Protein AF-A0A9D2DSF9-F1 (afdb_monomer_lite)

pLDDT: mean 95.06, std 6.7, range [58.34, 98.62]

Foldseek 3Di:
DLVVVLVVLVVVLVVLVVLLVVLVVLLVVLVVCVVVDDPVSVVSNVVSVVSSVVSVVSSVVSVVVNVVSVVD

Secondary structure (DSSP, 8-state):
-HHHHHHHHHHHHHHHHHHHHHHHHHHHHHHTTGGG--HHHHHHHHHHHHHHHHHHHHHHHHHHHHHHTT--

Sequence (72 aa):
MMEDLKKKIEELIRGYERQQRRAAAKEADYQSREEQLSSHGHWSLGYHGARADLYADVIDDLRQCLEEAEEK

Organism: NCBI:txid2838488

Radius of gyration: 16.27 Å; chains: 1; bounding box: 39×15×47 Å

Structure (mmCIF, N/CA/C/O backbone):
data_AF-A0A9D2DSF9-F1
#
_entry.id   AF-A0A9D2DSF9-F1
#
loop_
_atom_site.group_PDB
_atom_site.id
_atom_site.type_symbol
_atom_site.label_atom_id
_atom_site.label_alt_id
_atom_site.label_comp_id
_atom_site.label_asym_id
_atom_site.label_entity_id
_atom_site.label_seq_id
_atom_site.pdbx_PDB_ins_code
_atom_site.Cartn_x
_atom_site.Cartn_y
_atom_site.Cartn_z
_atom_site.occupancy
_atom_site.B_iso_or_equiv
_atom_site.auth_seq_id
_atom_site.auth_comp_id
_atom_site.auth_asym_id
_atom_site.auth_atom_id
_atom_site.pdbx_PDB_model_num
ATOM 1 N N . MET A 1 1 ? -10.487 1.177 25.998 1.00 69.19 1 MET A N 1
ATOM 2 C CA . MET A 1 1 ? -10.520 -0.082 25.216 1.00 69.19 1 MET A CA 1
ATOM 3 C C . MET A 1 1 ? -10.915 0.153 23.761 1.00 69.19 1 MET A C 1
ATOM 5 O O . MET A 1 1 ? -10.073 -0.091 22.913 1.00 69.19 1 MET A O 1
ATOM 9 N N . MET A 1 2 ? -12.129 0.642 23.458 1.00 80.69 2 MET A N 1
ATOM 10 C CA . MET A 1 2 ? -12.514 1.036 22.083 1.00 80.69 2 MET A CA 1
ATOM 11 C C . MET A 1 2 ? -11.631 2.172 21.548 1.00 80.69 2 MET A C 1
ATOM 13 O O . MET A 1 2 ? -11.056 2.042 20.476 1.00 80.69 2 MET A O 1
ATOM 17 N N . GLU A 1 3 ? -11.421 3.221 22.347 1.00 84.31 3 GLU A N 1
ATOM 18 C CA . GLU A 1 3 ? -10.541 4.346 21.988 1.00 84.31 3 GLU A CA 1
ATOM 19 C C . GLU A 1 3 ? -9.092 3.906 21.704 1.00 84.31 3 GLU A C 1
ATOM 21 O O . GLU A 1 3 ? -8.472 4.315 20.725 1.00 84.31 3 GLU A O 1
ATOM 26 N N . ASP A 1 4 ? -8.563 2.989 22.521 1.00 91.69 4 ASP A N 1
ATOM 27 C CA . ASP A 1 4 ? -7.212 2.444 22.341 1.00 91.69 4 ASP A CA 1
ATOM 28 C C . ASP A 1 4 ? -7.096 1.592 21.069 1.00 91.69 4 ASP A C 1
ATOM 30 O O . ASP A 1 4 ? -6.031 1.536 20.455 1.00 91.69 4 ASP A O 1
ATOM 34 N N . LEU A 1 5 ? -8.177 0.906 20.680 1.00 91.88 5 LEU A N 1
ATOM 35 C CA . LEU A 1 5 ? -8.232 0.120 19.452 1.00 91.88 5 LEU A CA 1
ATOM 36 C C . LEU A 1 5 ? -8.308 1.026 18.220 1.00 91.88 5 LEU A C 1
ATOM 38 O O . LEU A 1 5 ? -7.537 0.813 17.287 1.00 91.88 5 LEU A O 1
ATOM 42 N N . LYS A 1 6 ? -9.154 2.065 18.247 1.00 94.00 6 LYS A N 1
ATOM 43 C CA . LYS A 1 6 ? -9.230 3.072 17.178 1.00 94.00 6 LYS A CA 1
ATOM 44 C C . LYS A 1 6 ? -7.866 3.694 16.911 1.00 94.00 6 LYS A C 1
ATOM 46 O O . LYS A 1 6 ? -7.372 3.649 15.788 1.00 94.00 6 LYS A O 1
ATOM 51 N N . LYS A 1 7 ? -7.186 4.140 17.970 1.00 95.19 7 LYS A N 1
ATOM 52 C CA . LYS A 1 7 ? -5.835 4.703 17.869 1.00 95.19 7 LYS A CA 1
ATOM 53 C C . LYS A 1 7 ? -4.827 3.729 17.245 1.00 95.19 7 LYS A C 1
ATOM 55 O O . LYS A 1 7 ? -4.011 4.133 16.420 1.00 95.19 7 LYS A O 1
ATOM 60 N N . LYS A 1 8 ? -4.881 2.440 17.599 1.00 96.50 8 LYS A N 1
ATOM 61 C CA . LYS A 1 8 ? -4.018 1.415 16.983 1.00 96.50 8 LYS A CA 1
ATOM 62 C C . LYS A 1 8 ? -4.313 1.228 15.495 1.00 96.50 8 LYS A C 1
ATOM 64 O O . LYS A 1 8 ? -3.376 1.073 14.717 1.00 96.50 8 LYS A O 1
ATOM 69 N N . ILE A 1 9 ? -5.584 1.245 15.096 1.00 96.56 9 ILE A N 1
ATOM 70 C CA . ILE A 1 9 ? -5.977 1.146 13.685 1.00 96.56 9 ILE A CA 1
ATOM 71 C C . ILE A 1 9 ? -5.485 2.375 12.909 1.00 96.56 9 ILE A C 1
ATOM 73 O O . ILE A 1 9 ? -4.876 2.218 11.855 1.00 96.56 9 ILE A O 1
ATOM 77 N N . GLU A 1 10 ? -5.624 3.583 13.457 1.00 97.25 10 GLU A N 1
ATOM 78 C CA . GLU A 1 10 ? -5.068 4.797 12.845 1.00 97.25 10 GLU A CA 1
ATOM 79 C C . GLU A 1 10 ? -3.540 4.732 12.682 1.00 97.25 10 GLU A C 1
ATOM 81 O O . GLU A 1 10 ? -2.988 5.144 11.657 1.00 97.25 10 GLU A O 1
ATOM 86 N N . GLU A 1 11 ? -2.825 4.201 13.677 1.00 98.00 11 GLU A N 1
ATOM 87 C CA . GLU A 1 11 ? -1.377 3.991 13.594 1.00 98.00 11 GLU A CA 1
ATOM 88 C C . GLU A 1 11 ? -1.003 2.980 12.497 1.00 98.00 11 GLU A C 1
ATOM 90 O O . GLU A 1 11 ? -0.021 3.200 11.774 1.00 98.00 11 GLU A O 1
ATOM 95 N N . LEU A 1 12 ? -1.799 1.916 12.327 1.00 98.12 12 LEU A N 1
ATOM 96 C CA . LEU A 1 12 ? -1.646 0.941 11.243 1.00 98.12 12 LEU A CA 1
ATOM 97 C C . LEU A 1 12 ? -1.906 1.571 9.874 1.00 98.12 12 LEU A C 1
ATOM 99 O O . LEU A 1 12 ? -1.063 1.416 8.990 1.00 98.12 12 LEU A O 1
ATOM 103 N N . ILE A 1 13 ? -2.989 2.339 9.718 1.00 98.56 13 ILE A N 1
ATOM 104 C CA . ILE A 1 13 ? -3.303 3.082 8.487 1.00 98.56 13 ILE A CA 1
ATOM 105 C C . ILE A 1 13 ? -2.115 3.964 8.100 1.00 98.56 13 ILE A C 1
ATOM 107 O O . ILE A 1 13 ? -1.573 3.830 7.005 1.00 98.56 13 ILE A O 1
ATOM 111 N N . ARG A 1 14 ? -1.603 4.786 9.027 1.00 98.50 14 ARG A N 1
ATOM 112 C CA . ARG A 1 14 ? -0.416 5.627 8.772 1.00 98.50 14 ARG A CA 1
ATOM 113 C C . ARG A 1 14 ? 0.815 4.796 8.405 1.00 98.50 14 ARG A C 1
ATOM 115 O O . ARG A 1 14 ? 1.686 5.255 7.662 1.00 98.50 14 ARG A O 1
ATOM 122 N N . GLY A 1 15 ? 0.945 3.600 8.977 1.00 98.56 15 GLY A N 1
ATOM 123 C CA . GLY A 1 15 ? 1.984 2.632 8.640 1.00 98.56 15 GLY A CA 1
ATOM 124 C C . GLY A 1 15 ? 1.898 2.179 7.187 1.00 98.56 15 GLY A C 1
ATOM 125 O O . GLY A 1 15 ? 2.902 2.251 6.473 1.00 98.56 15 GLY A O 1
ATOM 126 N N . TYR A 1 16 ? 0.711 1.772 6.749 1.00 98.56 16 TYR A N 1
ATOM 127 C CA . TYR A 1 16 ? 0.455 1.338 5.382 1.00 98.56 16 TYR A CA 1
ATOM 128 C C . TYR A 1 16 ? 0.541 2.484 4.377 1.00 98.56 16 TYR A C 1
ATOM 130 O O . TYR A 1 16 ? 1.192 2.308 3.355 1.00 98.56 16 TYR A O 1
ATOM 138 N N . GLU A 1 17 ? 0.065 3.689 4.695 1.00 98.56 17 GLU A N 1
ATOM 139 C CA . GLU A 1 17 ? 0.222 4.872 3.832 1.00 98.56 17 GLU A CA 1
ATOM 140 C C . GLU A 1 17 ? 1.702 5.163 3.537 1.00 98.56 17 GLU A C 1
ATOM 142 O O . GLU A 1 17 ? 2.090 5.474 2.408 1.00 98.56 17 GLU A O 1
ATOM 147 N N . ARG A 1 18 ? 2.579 5.024 4.543 1.00 98.50 18 ARG A N 1
ATOM 148 C CA . ARG A 1 18 ? 4.029 5.156 4.331 1.00 98.50 18 ARG A CA 1
ATOM 149 C C . ARG A 1 18 ? 4.580 4.055 3.426 1.00 98.50 18 ARG A C 1
ATOM 151 O O . ARG A 1 18 ? 5.502 4.323 2.656 1.00 98.50 18 ARG A O 1
ATOM 158 N N . GLN A 1 19 ? 4.077 2.826 3.537 1.00 98.31 19 GLN A N 1
ATOM 159 C CA . GLN A 1 19 ? 4.519 1.707 2.700 1.00 98.31 19 GLN A CA 1
ATOM 160 C C . GLN A 1 19 ? 4.015 1.847 1.259 1.00 98.31 19 GLN A C 1
ATOM 162 O O . GLN A 1 19 ? 4.815 1.678 0.340 1.00 98.31 19 GLN A O 1
ATOM 167 N N . GLN A 1 20 ? 2.761 2.260 1.071 1.00 98.62 20 GLN A N 1
ATOM 168 C CA . GLN A 1 20 ? 2.153 2.586 -0.217 1.00 98.62 20 GLN A CA 1
ATOM 169 C C . GLN A 1 20 ? 2.968 3.648 -0.954 1.00 98.62 20 GLN A C 1
ATOM 171 O O . GLN A 1 20 ? 3.432 3.403 -2.063 1.00 98.62 20 GLN A O 1
ATOM 176 N N . ARG A 1 21 ? 3.263 4.786 -0.306 1.00 98.25 21 ARG A N 1
ATOM 177 C CA . ARG A 1 21 ? 4.087 5.850 -0.912 1.00 98.25 21 ARG A CA 1
ATOM 178 C C . ARG A 1 21 ? 5.474 5.359 -1.317 1.00 98.25 21 ARG A C 1
ATOM 180 O O . ARG A 1 21 ? 5.989 5.762 -2.352 1.00 98.25 21 ARG A O 1
ATOM 187 N N . ARG A 1 22 ? 6.099 4.495 -0.510 1.00 98.31 22 ARG A N 1
ATOM 188 C CA . ARG A 1 22 ? 7.409 3.908 -0.840 1.00 98.31 22 ARG A C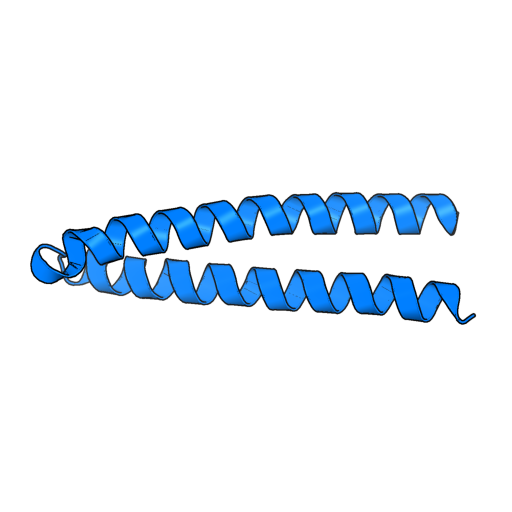A 1
ATOM 189 C C . ARG A 1 22 ? 7.327 2.944 -2.020 1.00 98.31 22 ARG A C 1
ATOM 191 O O . ARG A 1 22 ? 8.263 2.911 -2.809 1.00 98.31 22 ARG A O 1
ATOM 198 N N . ALA A 1 23 ? 6.265 2.148 -2.110 1.00 98.12 23 ALA A N 1
ATOM 199 C CA . ALA A 1 23 ? 6.042 1.234 -3.224 1.00 98.12 23 ALA A CA 1
ATOM 200 C C . ALA A 1 23 ? 5.799 2.016 -4.523 1.00 98.12 23 ALA A C 1
ATOM 202 O O . ALA A 1 23 ? 6.543 1.811 -5.475 1.00 98.12 23 ALA A O 1
ATOM 203 N N . ALA A 1 24 ? 4.904 3.007 -4.500 1.00 97.69 24 ALA A N 1
ATOM 204 C CA . ALA A 1 24 ? 4.634 3.895 -5.631 1.00 97.69 24 ALA A CA 1
ATOM 205 C C . ALA A 1 24 ? 5.878 4.688 -6.0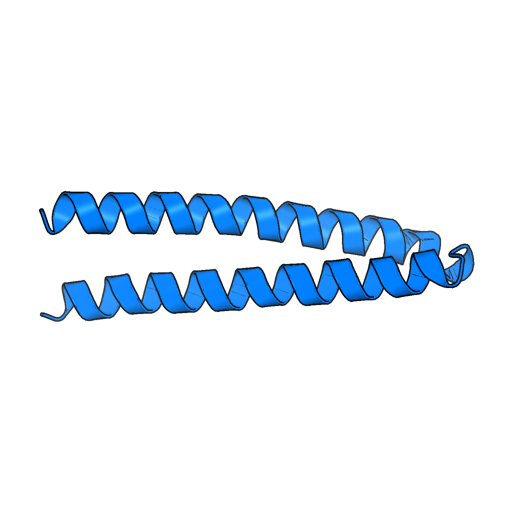73 1.00 97.69 24 ALA A C 1
ATOM 207 O O . ALA A 1 24 ? 6.154 4.819 -7.259 1.00 97.69 24 ALA A O 1
ATOM 208 N N . ALA A 1 25 ? 6.691 5.180 -5.130 1.00 98.12 25 ALA A N 1
ATOM 209 C CA . ALA A 1 25 ? 7.938 5.870 -5.468 1.00 98.12 25 ALA A CA 1
ATOM 210 C C . ALA A 1 25 ? 8.952 4.944 -6.159 1.00 98.12 25 ALA A C 1
ATOM 212 O O . ALA A 1 25 ? 9.669 5.381 -7.055 1.00 98.12 25 ALA A O 1
ATOM 213 N N . LYS A 1 26 ? 9.017 3.670 -5.751 1.00 97.56 26 LYS A N 1
ATOM 214 C CA . LYS A 1 26 ? 9.849 2.679 -6.439 1.00 97.56 26 LYS A CA 1
ATOM 215 C C . LYS A 1 26 ? 9.287 2.364 -7.814 1.00 97.56 26 LYS A C 1
ATOM 217 O O . LYS A 1 26 ? 10.042 2.396 -8.768 1.00 97.56 26 LYS A O 1
ATOM 222 N N . GLU A 1 27 ? 7.993 2.098 -7.928 1.00 97.94 27 GLU A N 1
ATOM 223 C CA . GLU A 1 27 ? 7.345 1.885 -9.223 1.00 97.94 27 GLU A CA 1
ATOM 224 C C . GLU A 1 27 ? 7.659 3.029 -10.196 1.00 97.94 27 GLU A C 1
ATOM 226 O O . GLU A 1 27 ? 8.167 2.771 -11.281 1.00 97.94 27 GLU A O 1
ATOM 231 N N . ALA A 1 28 ? 7.497 4.284 -9.766 1.00 97.62 28 ALA A N 1
ATOM 232 C CA . ALA A 1 28 ? 7.827 5.460 -10.567 1.00 97.62 28 ALA A CA 1
ATOM 233 C C . ALA A 1 28 ? 9.315 5.527 -10.966 1.00 97.62 28 ALA A C 1
ATOM 235 O O . ALA A 1 28 ? 9.629 5.878 -12.103 1.00 97.62 28 ALA A O 1
ATOM 236 N N . ASP A 1 29 ? 10.239 5.171 -10.064 1.00 97.12 29 ASP A N 1
ATOM 237 C CA . ASP A 1 29 ? 11.674 5.092 -10.377 1.00 97.12 29 ASP A CA 1
ATOM 238 C C . ASP A 1 29 ? 11.952 4.047 -11.468 1.00 97.12 29 ASP A C 1
ATOM 240 O O . ASP A 1 29 ? 12.596 4.361 -12.470 1.00 97.12 29 ASP A O 1
ATOM 244 N N . TYR A 1 30 ? 11.398 2.838 -11.337 1.00 96.81 30 TYR A N 1
ATOM 245 C CA . TYR A 1 30 ? 11.528 1.796 -12.358 1.00 96.81 30 TYR A CA 1
ATOM 246 C C . TYR A 1 30 ? 10.878 2.216 -13.681 1.00 96.81 30 TYR A C 1
ATOM 248 O O . TYR A 1 30 ? 11.486 2.047 -14.736 1.00 96.81 30 TYR A O 1
ATOM 256 N N . GLN A 1 31 ? 9.687 2.813 -13.636 1.00 96.69 31 GLN A N 1
ATOM 257 C CA . GLN A 1 31 ? 8.954 3.261 -14.817 1.00 96.69 31 GLN A CA 1
ATOM 258 C C . GLN A 1 31 ? 9.712 4.367 -15.562 1.00 96.69 31 GLN A C 1
ATOM 260 O O . GLN A 1 31 ? 9.784 4.355 -16.787 1.00 96.69 31 GLN A O 1
ATOM 265 N N . SER A 1 32 ? 10.382 5.275 -14.843 1.00 97.12 32 SER A N 1
ATOM 266 C CA . SER A 1 32 ? 11.214 6.322 -15.459 1.00 97.12 32 SER A CA 1
ATOM 267 C C . SER A 1 32 ? 12.404 5.775 -16.260 1.00 97.12 32 SER A C 1
ATOM 269 O O . SER A 1 32 ? 12.998 6.491 -17.067 1.00 97.12 32 SER A O 1
ATOM 271 N N . ARG A 1 33 ? 12.758 4.503 -16.046 1.00 96.25 33 ARG A N 1
ATOM 272 C CA . ARG A 1 33 ? 13.890 3.811 -16.672 1.00 96.25 33 ARG A CA 1
ATOM 273 C C . ARG A 1 33 ? 13.439 2.555 -17.414 1.00 96.25 33 ARG A C 1
ATOM 275 O O . ARG A 1 33 ? 14.277 1.695 -17.677 1.00 96.25 33 ARG A O 1
ATOM 282 N N . GL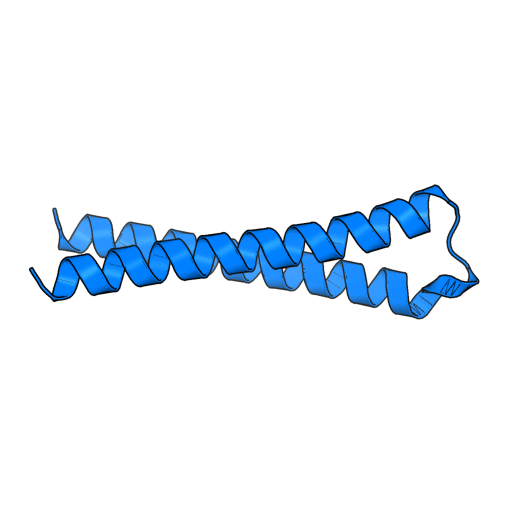U A 1 34 ? 12.147 2.451 -17.737 1.00 93.75 34 GLU A N 1
ATOM 283 C CA . GLU A 1 34 ? 11.498 1.232 -18.234 1.00 93.75 34 GLU A CA 1
ATOM 284 C C . GLU A 1 34 ? 12.221 0.623 -19.442 1.00 93.75 34 GLU A C 1
ATOM 286 O O . GLU A 1 34 ? 12.508 -0.571 -19.447 1.00 93.75 34 GLU A O 1
ATOM 291 N N . GLU A 1 35 ? 12.619 1.450 -20.412 1.00 95.25 35 GLU A N 1
ATOM 292 C CA . GLU A 1 35 ? 13.330 1.022 -21.629 1.00 95.25 35 GLU A CA 1
ATOM 293 C C . GLU A 1 35 ? 14.714 0.399 -21.360 1.00 95.25 35 GLU A C 1
ATOM 295 O O . GLU A 1 35 ? 15.282 -0.267 -22.225 1.00 95.25 35 GLU A O 1
ATOM 300 N N . GLN A 1 36 ? 15.278 0.624 -20.171 1.00 95.94 36 GLN A N 1
ATOM 301 C CA . GLN A 1 36 ? 16.608 0.162 -19.760 1.00 95.94 36 GLN A CA 1
ATOM 302 C C . GLN A 1 36 ? 16.539 -0.983 -18.740 1.00 95.94 36 GLN A C 1
ATOM 304 O O . GLN A 1 36 ? 17.577 -1.434 -18.243 1.00 95.94 36 GLN A O 1
ATOM 309 N N . LEU A 1 37 ? 15.336 -1.440 -18.380 1.00 95.56 37 LEU A N 1
ATOM 310 C CA . LEU A 1 37 ? 15.165 -2.489 -17.387 1.00 95.56 37 LEU A CA 1
ATOM 311 C C . LEU A 1 37 ? 15.559 -3.857 -17.950 1.00 95.56 37 LEU A C 1
ATOM 313 O O . LEU A 1 37 ? 15.281 -4.222 -19.088 1.00 95.56 37 LEU A O 1
ATOM 317 N N . SER A 1 38 ? 16.181 -4.668 -17.097 1.00 97.12 38 SER A N 1
ATOM 318 C CA . SER A 1 38 ? 16.288 -6.105 -17.347 1.00 97.12 38 SER A CA 1
ATOM 319 C C . SER A 1 38 ? 14.928 -6.781 -17.139 1.00 97.12 38 SER A C 1
ATOM 321 O O . SER A 1 38 ? 14.010 -6.199 -16.560 1.00 97.12 38 SER A O 1
ATOM 323 N N . SER A 1 39 ? 14.801 -8.059 -17.502 1.00 96.38 39 SER A N 1
ATOM 324 C CA . SER A 1 39 ? 13.593 -8.845 -17.202 1.00 96.38 39 SER A CA 1
ATOM 325 C C . SER A 1 39 ? 13.239 -8.840 -15.705 1.00 96.38 39 SER A C 1
ATOM 327 O O . SER A 1 39 ? 12.068 -8.752 -15.345 1.00 96.38 39 SER A O 1
ATOM 329 N N . HIS A 1 40 ? 14.244 -8.870 -14.819 1.00 95.94 40 HIS A N 1
ATOM 330 C CA . HIS A 1 40 ? 14.021 -8.734 -13.376 1.00 95.94 40 HIS A CA 1
ATOM 331 C C . HIS A 1 40 ? 13.584 -7.315 -12.982 1.00 95.94 40 HIS A C 1
ATOM 333 O O . HIS A 1 40 ? 12.789 -7.149 -12.058 1.00 95.94 40 HIS A O 1
ATOM 339 N N . GLY A 1 41 ? 14.066 -6.296 -13.697 1.00 96.94 41 GLY A N 1
ATOM 340 C CA . GLY A 1 41 ? 13.618 -4.917 -13.538 1.00 96.94 41 GLY A CA 1
ATOM 341 C C . GLY A 1 41 ? 12.137 -4.749 -13.878 1.00 96.94 41 GLY A C 1
ATOM 342 O O . GLY A 1 41 ? 11.399 -4.211 -13.061 1.00 96.94 41 GLY A O 1
ATOM 343 N N . HIS A 1 42 ? 11.675 -5.287 -15.011 1.00 96.81 42 HIS A N 1
ATOM 344 C CA . HIS A 1 42 ? 10.250 -5.267 -15.373 1.00 96.81 42 HIS A CA 1
ATOM 345 C C . HIS A 1 42 ? 9.381 -6.042 -14.379 1.00 96.81 42 HIS A C 1
ATOM 347 O O . HIS A 1 42 ? 8.301 -5.588 -14.009 1.00 96.81 42 HIS A O 1
ATOM 353 N N . TRP A 1 43 ? 9.863 -7.189 -13.890 1.00 97.50 43 TRP A N 1
ATOM 354 C CA . TRP A 1 43 ? 9.172 -7.904 -12.818 1.00 97.50 43 TRP A CA 1
ATOM 355 C C . TRP A 1 43 ? 9.072 -7.053 -11.542 1.00 97.50 43 TRP A C 1
ATOM 357 O O . TRP A 1 43 ? 8.014 -6.991 -10.919 1.00 97.50 43 TRP A O 1
ATOM 367 N N . SER A 1 44 ? 10.151 -6.355 -11.177 1.00 96.56 44 SER A N 1
ATOM 368 C CA . SER A 1 44 ? 10.192 -5.482 -9.996 1.00 96.56 44 SER A CA 1
ATOM 369 C C . SER A 1 44 ? 9.282 -4.261 -10.137 1.00 96.56 44 SER A C 1
ATOM 371 O O . SER A 1 44 ? 8.669 -3.859 -9.150 1.00 96.56 44 SER A O 1
ATOM 373 N N . LEU A 1 45 ? 9.154 -3.705 -11.347 1.00 96.88 45 LEU A N 1
ATOM 374 C CA . LEU A 1 45 ? 8.203 -2.638 -11.665 1.00 96.88 45 LEU A CA 1
ATOM 375 C C . LEU A 1 45 ? 6.773 -3.077 -11.326 1.00 96.88 45 LEU A C 1
ATOM 377 O O . LEU A 1 45 ? 6.137 -2.476 -10.463 1.00 96.88 45 LEU A O 1
ATOM 381 N N . GLY A 1 46 ? 6.315 -4.188 -11.915 1.00 96.19 46 GLY A N 1
ATOM 382 C CA . GLY A 1 46 ? 4.977 -4.723 -11.647 1.00 96.19 46 GLY A CA 1
ATOM 383 C C . GLY A 1 46 ? 4.777 -5.140 -10.186 1.00 96.19 46 GLY A C 1
ATOM 384 O O . GLY A 1 46 ? 3.716 -4.910 -9.613 1.00 96.19 46 GLY A O 1
ATOM 385 N N . TYR A 1 47 ? 5.812 -5.694 -9.547 1.00 97.88 47 TYR A N 1
ATOM 386 C CA . TYR A 1 47 ? 5.786 -6.014 -8.120 1.00 97.88 47 TYR A CA 1
ATOM 387 C C . TYR A 1 47 ? 5.546 -4.776 -7.249 1.00 97.88 47 TYR A C 1
ATOM 389 O O . TYR A 1 47 ? 4.791 -4.842 -6.279 1.00 97.88 47 TYR A O 1
ATOM 397 N N . HIS A 1 48 ? 6.204 -3.657 -7.556 1.00 97.44 48 HIS A N 1
ATOM 398 C CA . HIS A 1 48 ? 6.052 -2.430 -6.784 1.00 97.44 48 HIS A CA 1
ATOM 399 C C . HIS A 1 48 ? 4.682 -1.779 -6.982 1.00 97.44 48 HIS A C 1
ATOM 401 O O . HIS A 1 48 ? 4.118 -1.351 -5.974 1.00 97.44 48 HIS A O 1
ATOM 407 N N . GLY A 1 49 ? 4.125 -1.808 -8.197 1.00 96.56 49 GLY A N 1
ATOM 408 C CA . GLY A 1 49 ? 2.749 -1.370 -8.461 1.00 96.56 49 GLY A CA 1
ATOM 409 C C . GLY A 1 49 ? 1.717 -2.207 -7.709 1.00 96.56 49 GLY A C 1
ATOM 410 O O . GLY A 1 49 ? 1.032 -1.701 -6.824 1.00 96.56 49 GLY A O 1
ATOM 411 N N . ALA A 1 50 ? 1.719 -3.529 -7.913 1.00 97.75 50 ALA A N 1
ATOM 412 C CA . ALA A 1 50 ? 0.787 -4.433 -7.227 1.00 97.75 50 ALA A CA 1
ATOM 413 C C . ALA A 1 50 ? 0.885 -4.345 -5.693 1.00 97.75 50 ALA A C 1
ATOM 415 O O . ALA A 1 50 ? -0.096 -4.510 -4.970 1.00 97.75 50 ALA A O 1
ATOM 416 N N . ARG A 1 51 ? 2.086 -4.079 -5.167 1.00 97.50 51 ARG A N 1
ATOM 417 C CA . ARG A 1 51 ? 2.294 -3.885 -3.732 1.00 97.50 51 ARG A CA 1
ATOM 418 C C . ARG A 1 51 ? 1.740 -2.547 -3.235 1.00 97.50 51 ARG A C 1
ATOM 420 O O . ARG A 1 51 ? 1.305 -2.493 -2.089 1.00 97.50 51 ARG A O 1
ATOM 427 N N . ALA A 1 52 ? 1.785 -1.484 -4.037 1.00 97.50 52 ALA A N 1
ATOM 428 C CA . ALA A 1 52 ? 1.154 -0.212 -3.696 1.00 97.50 52 ALA A CA 1
ATOM 429 C C . ALA A 1 52 ? -0.375 -0.355 -3.650 1.00 97.50 52 ALA A C 1
ATOM 431 O O . ALA A 1 52 ? -0.978 0.091 -2.674 1.00 97.50 52 ALA A O 1
ATOM 432 N N . ASP A 1 53 ? -0.957 -1.047 -4.631 1.00 98.06 53 ASP A N 1
ATOM 433 C CA . ASP A 1 53 ? -2.397 -1.325 -4.698 1.00 98.06 53 ASP A CA 1
ATOM 434 C C . ASP A 1 53 ? -2.864 -2.147 -3.494 1.00 98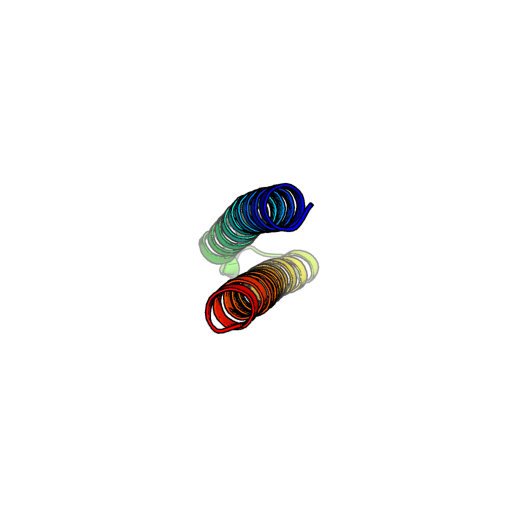.06 53 ASP A C 1
ATOM 436 O O . ASP A 1 53 ? -3.780 -1.741 -2.788 1.00 98.06 53 ASP A O 1
ATOM 440 N N . LEU A 1 54 ? -2.141 -3.217 -3.146 1.00 98.31 54 LEU A N 1
ATOM 441 C CA . LEU A 1 54 ? -2.452 -4.018 -1.957 1.00 98.31 54 LEU A CA 1
ATOM 442 C C . LEU A 1 54 ? -2.471 -3.181 -0.668 1.00 98.31 54 LEU A C 1
ATOM 444 O O . LEU A 1 54 ? -3.274 -3.423 0.229 1.00 98.31 54 LEU A O 1
ATOM 448 N N . TYR A 1 55 ? -1.560 -2.212 -0.532 1.00 98.44 55 TYR A N 1
ATOM 449 C CA . TYR A 1 55 ? -1.584 -1.323 0.627 1.00 98.44 55 TYR A CA 1
ATOM 450 C C . TYR A 1 55 ? -2.765 -0.357 0.601 1.00 98.44 55 TYR A C 1
ATOM 452 O O . TYR A 1 55 ? -3.236 -0.004 1.678 1.00 98.44 55 TYR A O 1
ATOM 460 N N . ALA A 1 56 ? -3.224 0.062 -0.581 1.00 98.12 56 ALA A N 1
ATOM 461 C CA . ALA A 1 56 ? -4.431 0.867 -0.726 1.00 98.12 56 ALA A CA 1
ATOM 462 C C . ALA A 1 56 ? -5.653 0.093 -0.212 1.00 98.12 56 ALA A C 1
ATOM 464 O O . ALA A 1 56 ? -6.331 0.585 0.685 1.00 98.12 56 ALA A O 1
ATOM 465 N N . ASP A 1 57 ? -5.828 -1.148 -0.673 1.00 98.50 57 ASP A N 1
ATOM 466 C CA . ASP A 1 57 ? -6.939 -2.017 -0.266 1.00 98.50 57 ASP A CA 1
ATOM 467 C C . ASP A 1 57 ? -6.971 -2.208 1.258 1.00 98.50 57 ASP A C 1
ATOM 469 O O . ASP A 1 57 ? -7.992 -2.006 1.908 1.00 98.50 57 ASP A O 1
ATOM 473 N N . VAL A 1 58 ? -5.815 -2.502 1.868 1.00 98.38 58 VAL A N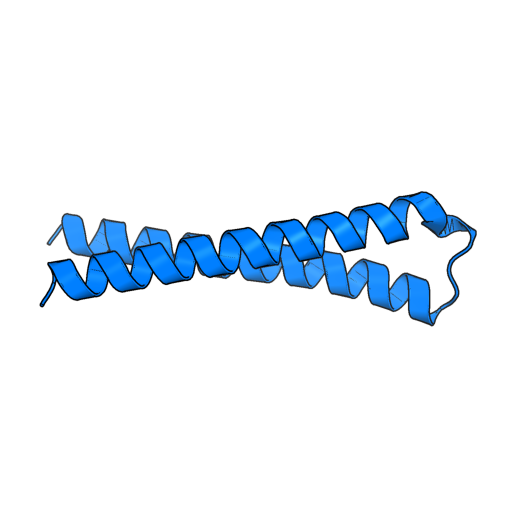 1
ATOM 474 C CA . VAL A 1 58 ? -5.716 -2.667 3.329 1.00 98.38 58 VAL A CA 1
ATOM 475 C C . VAL A 1 58 ? -6.035 -1.369 4.080 1.00 98.38 58 VAL A C 1
ATOM 477 O O . VAL A 1 58 ? -6.600 -1.414 5.172 1.00 98.38 58 VAL A O 1
ATOM 480 N N . ILE A 1 59 ? -5.646 -0.205 3.553 1.00 98.56 59 ILE A N 1
ATOM 481 C CA . ILE A 1 59 ? -5.985 1.084 4.174 1.00 98.56 59 ILE A CA 1
ATOM 482 C C . ILE A 1 59 ? -7.497 1.305 4.141 1.00 98.56 59 ILE A C 1
ATOM 484 O O . ILE A 1 59 ? -8.052 1.748 5.148 1.00 98.56 59 ILE A O 1
ATOM 488 N N . ASP A 1 60 ? -8.142 1.000 3.019 1.00 98.50 60 ASP A N 1
ATOM 489 C CA . ASP A 1 60 ? -9.581 1.183 2.846 1.00 98.50 60 ASP A CA 1
ATOM 490 C C . ASP A 1 60 ? -10.373 0.227 3.750 1.00 98.50 60 ASP A C 1
ATOM 492 O O . ASP A 1 60 ? -11.247 0.688 4.486 1.00 98.50 60 ASP A O 1
ATOM 496 N N . ASP A 1 61 ? -9.971 -1.045 3.845 1.00 98.44 61 ASP A N 1
ATOM 497 C CA . ASP A 1 61 ? -10.548 -2.011 4.793 1.00 98.44 61 ASP A CA 1
ATOM 498 C C . ASP A 1 61 ? -10.450 -1.515 6.249 1.00 98.44 61 ASP A C 1
ATOM 500 O O . ASP A 1 61 ? -11.395 -1.616 7.038 1.00 98.44 61 ASP A O 1
ATOM 504 N N . LEU A 1 62 ? -9.300 -0.949 6.635 1.00 97.81 62 LEU A N 1
ATOM 505 C CA . LEU A 1 62 ? -9.086 -0.430 7.989 1.00 97.81 62 LEU A CA 1
ATOM 506 C C . LEU A 1 62 ? -9.901 0.838 8.267 1.00 97.81 62 LEU 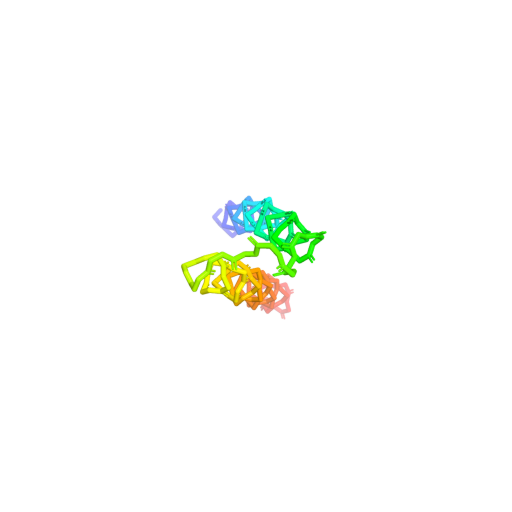A C 1
ATOM 508 O O . LEU A 1 62 ? -10.322 1.045 9.406 1.00 97.81 62 LEU A O 1
ATOM 512 N N . ARG A 1 63 ? -10.124 1.685 7.257 1.00 97.69 63 ARG A N 1
ATOM 513 C CA . ARG A 1 63 ? -11.003 2.858 7.373 1.00 97.69 63 ARG A CA 1
ATOM 514 C C . ARG A 1 63 ? -12.456 2.434 7.526 1.00 97.69 63 ARG A C 1
ATOM 516 O O . ARG A 1 63 ? -13.107 2.909 8.451 1.00 97.69 63 ARG A O 1
ATOM 523 N N . GLN A 1 64 ? -12.911 1.467 6.732 1.00 96.81 64 GLN A N 1
ATOM 524 C CA . GLN A 1 64 ? -14.247 0.894 6.878 1.00 96.81 64 GLN A CA 1
ATOM 525 C C . GLN A 1 64 ? -14.451 0.302 8.282 1.00 96.81 64 GLN A C 1
ATOM 527 O O . GLN A 1 64 ? -15.472 0.550 8.919 1.00 96.81 64 GLN A O 1
ATOM 532 N N . CYS A 1 65 ? -13.451 -0.404 8.825 1.00 94.31 65 CYS A N 1
ATOM 533 C CA . CYS A 1 65 ? -13.502 -0.907 10.203 1.00 94.31 65 CYS A CA 1
ATOM 534 C C . CYS A 1 65 ? -13.719 0.203 11.249 1.00 94.31 65 CYS A C 1
ATOM 536 O O . CYS A 1 65 ? -14.362 -0.040 12.271 1.00 94.31 65 CYS A O 1
ATOM 538 N N . LEU A 1 66 ? -13.151 1.396 11.039 1.00 94.94 66 LEU A N 1
ATOM 539 C CA . LEU A 1 66 ? -13.343 2.536 11.939 1.00 94.94 66 LEU A CA 1
ATOM 540 C C . LEU A 1 66 ? -14.746 3.132 11.801 1.00 94.94 66 LEU A C 1
ATOM 542 O O . LEU A 1 66 ? -15.374 3.401 12.823 1.00 94.94 66 LEU A O 1
ATOM 546 N N . GLU A 1 67 ? -15.235 3.289 10.571 1.00 93.81 67 GLU A N 1
ATOM 547 C CA . GLU A 1 67 ? -16.576 3.810 10.277 1.00 93.81 67 GLU A CA 1
ATOM 548 C C . GLU A 1 67 ? -17.665 2.914 10.889 1.00 93.81 67 GLU A C 1
ATOM 550 O O . GLU A 1 67 ? -18.505 3.379 11.660 1.00 93.81 67 GLU A O 1
ATOM 555 N N . GLU A 1 68 ? -17.585 1.597 10.677 1.00 91.31 68 GLU A N 1
ATOM 556 C CA . GLU A 1 68 ? -18.528 0.628 11.257 1.00 91.31 68 GLU A CA 1
ATOM 557 C C . GLU A 1 68 ? -18.497 0.590 12.796 1.00 91.31 68 GLU A C 1
ATOM 559 O O . GLU A 1 68 ? -19.469 0.179 13.438 1.00 91.31 68 GLU A O 1
ATOM 564 N N . ALA A 1 69 ? -17.370 0.972 13.402 1.00 87.00 69 ALA A N 1
ATOM 565 C CA . ALA A 1 69 ? -17.219 1.076 14.850 1.00 87.00 69 ALA A CA 1
ATOM 566 C C . ALA A 1 69 ? -17.731 2.413 15.416 1.00 87.00 69 ALA A C 1
ATOM 568 O O . ALA A 1 69 ? -17.818 2.551 16.635 1.00 87.00 69 ALA A O 1
ATOM 569 N N . GLU A 1 70 ? -18.031 3.396 14.565 1.00 83.19 70 GLU A N 1
ATOM 570 C CA . GLU A 1 70 ? -18.617 4.692 14.933 1.00 83.19 70 GLU A CA 1
ATOM 571 C C . GLU A 1 70 ? -20.135 4.724 14.790 1.00 83.19 70 GLU A C 1
ATOM 573 O O . GLU A 1 70 ? -20.802 5.451 15.524 1.00 83.19 70 GLU A O 1
ATOM 578 N N . GLU A 1 71 ? -20.684 3.902 13.899 1.00 79.00 71 GLU A N 1
ATOM 579 C CA . GLU A 1 71 ? -22.129 3.741 13.712 1.00 79.00 71 GLU A CA 1
ATOM 580 C C . GLU A 1 71 ? -22.801 2.846 14.777 1.00 79.00 71 GLU A C 1
ATOM 582 O O . GLU A 1 71 ? -24.031 2.753 14.815 1.00 79.00 71 GLU A O 1
ATOM 587 N N . LYS A 1 72 ? -22.016 2.191 15.645 1.00 58.34 72 LYS A N 1
ATOM 588 C CA . LYS A 1 72 ? -22.470 1.288 16.720 1.00 58.34 72 LYS A CA 1
ATOM 589 C C . LYS A 1 72 ? -22.288 1.891 18.108 1.00 58.34 72 LYS A C 1
ATOM 591 O O . LYS A 1 72 ? -23.210 1.697 18.932 1.00 58.34 72 LYS A O 1
#